Protein AF-A0A6A5F5V7-F1 (afdb_monomer)

InterPro domains:
  IPR050598 Cellular Amino Acid Transporter [PTHR11785] (1-107)

Solvent-accessible surface area (backbone atoms only — not comparable to full-atom values): 7330 Å² total; per-residue (Å²): 113,72,78,66,54,69,75,51,92,48,67,67,64,53,48,53,40,54,49,37,53,50,35,47,51,52,30,52,51,48,50,48,53,53,48,46,49,72,77,50,69,86,61,91,66,97,69,88,75,65,73,63,58,61,51,55,49,41,52,50,24,53,51,51,37,50,50,44,41,70,76,39,49,68,61,38,49,51,51,50,51,56,59,52,49,52,54,60,50,46,45,63,70,66,67,40,83,70,71,54,70,66,59,54,53,51,51,53,52,50,50,50,52,50,30,64,77,65,73,55,77,82,80,86,130

Structure (mmCIF, N/CA/C/O backbone):
data_AF-A0A6A5F5V7-F1
#
_entry.id   AF-A0A6A5F5V7-F1
#
loop_
_atom_site.group_PDB
_atom_site.id
_atom_site.type_symbol
_atom_site.label_atom_id
_atom_site.label_alt_id
_atom_site.label_comp_id
_atom_site.label_asym_id
_atom_site.label_entity_id
_atom_site.label_seq_id
_atom_site.pdbx_PDB_ins_code
_atom_site.Cartn_x
_atom_site.Cartn_y
_atom_site.Cartn_z
_atom_site.occupancy
_atom_site.B_iso_or_equiv
_atom_site.auth_seq_id
_atom_site.auth_comp_id
_atom_site.auth_asym_id
_atom_site.auth_atom_id
_atom_site.pdbx_PDB_model_num
ATOM 1 N N . MET A 1 1 ? 1.909 14.179 -6.022 1.00 57.62 1 MET A N 1
ATOM 2 C CA . MET A 1 1 ? 2.009 12.942 -6.830 1.00 57.62 1 MET A CA 1
ATOM 3 C C . MET A 1 1 ? 2.656 13.207 -8.184 1.00 57.62 1 MET A C 1
ATOM 5 O O . MET A 1 1 ? 3.644 12.554 -8.479 1.00 57.62 1 MET A O 1
ATOM 9 N N . THR A 1 2 ? 2.208 14.219 -8.933 1.00 62.31 2 THR A N 1
ATOM 10 C CA . THR A 1 2 ? 2.751 14.572 -10.262 1.00 62.31 2 THR A CA 1
ATOM 11 C C . THR A 1 2 ? 4.241 14.949 -10.269 1.00 62.31 2 THR A C 1
ATOM 13 O O . THR A 1 2 ? 4.966 14.513 -11.152 1.00 62.31 2 THR A O 1
ATOM 16 N N . MET A 1 3 ? 4.736 15.678 -9.261 1.00 68.00 3 MET A N 1
ATOM 17 C CA . MET A 1 3 ? 6.155 16.084 -9.191 1.00 68.00 3 MET A CA 1
ATOM 18 C C . MET A 1 3 ? 7.132 14.921 -8.946 1.00 68.00 3 MET A C 1
ATOM 20 O O . MET A 1 3 ? 8.247 14.943 -9.449 1.00 68.00 3 MET A O 1
ATOM 24 N N . LEU A 1 4 ? 6.716 13.887 -8.207 1.00 62.81 4 LEU A N 1
ATOM 25 C CA . LEU A 1 4 ? 7.551 12.706 -7.935 1.00 62.81 4 LEU A CA 1
ATOM 26 C C . LEU A 1 4 ? 7.601 11.750 -9.136 1.00 62.81 4 LEU A C 1
ATOM 28 O O . LEU A 1 4 ? 8.602 11.072 -9.338 1.00 62.81 4 LEU A O 1
ATOM 32 N N . GLN A 1 5 ? 6.541 11.720 -9.950 1.00 64.50 5 GLN A N 1
ATOM 33 C CA . GLN A 1 5 ? 6.462 10.884 -11.151 1.00 64.50 5 GLN A CA 1
ATOM 34 C C . GLN A 1 5 ? 7.401 11.357 -12.272 1.00 64.50 5 GLN A C 1
ATOM 36 O O . GLN A 1 5 ? 7.790 10.546 -13.098 1.00 64.50 5 GLN A O 1
ATOM 41 N N . LEU A 1 6 ? 7.806 12.633 -12.278 1.00 65.94 6 LEU A N 1
ATOM 42 C CA . LEU A 1 6 ? 8.722 13.193 -13.283 1.00 65.94 6 LEU A CA 1
ATOM 43 C C . LEU A 1 6 ? 10.173 12.704 -13.144 1.00 65.94 6 LEU A C 1
ATOM 45 O O . LEU A 1 6 ? 10.918 12.734 -14.116 1.00 65.94 6 LEU A O 1
ATOM 49 N N . PHE A 1 7 ? 10.582 12.258 -11.953 1.00 63.91 7 PHE A N 1
ATOM 50 C CA . PHE A 1 7 ? 11.953 11.796 -11.694 1.00 63.91 7 PHE A CA 1
ATOM 51 C C . PHE A 1 7 ? 12.187 10.326 -12.057 1.00 63.91 7 PHE A C 1
ATOM 53 O O . PHE A 1 7 ? 13.332 9.895 -12.183 1.00 63.91 7 PHE A O 1
ATOM 60 N N . VAL A 1 8 ? 11.121 9.545 -12.223 1.00 65.56 8 VAL A N 1
ATOM 61 C CA . VAL A 1 8 ? 11.196 8.135 -12.604 1.00 65.56 8 VAL A CA 1
ATOM 62 C C . VAL A 1 8 ? 11.042 8.101 -14.125 1.00 65.56 8 VAL A C 1
ATOM 64 O O . VAL A 1 8 ? 9.958 8.327 -14.642 1.00 65.56 8 VAL A O 1
ATOM 67 N N . GLY A 1 9 ? 12.150 7.937 -14.848 1.00 59.59 9 GLY A N 1
ATOM 68 C CA . GLY A 1 9 ? 12.306 8.242 -16.281 1.00 59.59 9 GLY A CA 1
ATOM 69 C C . GLY A 1 9 ? 11.443 7.488 -17.307 1.00 59.59 9 GLY A C 1
ATOM 70 O O . GLY A 1 9 ? 11.786 7.528 -18.483 1.00 59.59 9 GLY A O 1
ATOM 71 N N . ASP A 1 10 ? 10.345 6.831 -16.919 1.00 69.50 10 ASP A N 1
ATOM 72 C CA . ASP A 1 10 ? 9.394 6.218 -17.853 1.00 69.50 10 ASP A CA 1
ATOM 73 C C . ASP A 1 10 ? 7.940 6.268 -17.339 1.00 69.50 10 ASP A C 1
ATOM 75 O O . ASP A 1 10 ? 7.547 5.581 -16.389 1.00 69.50 10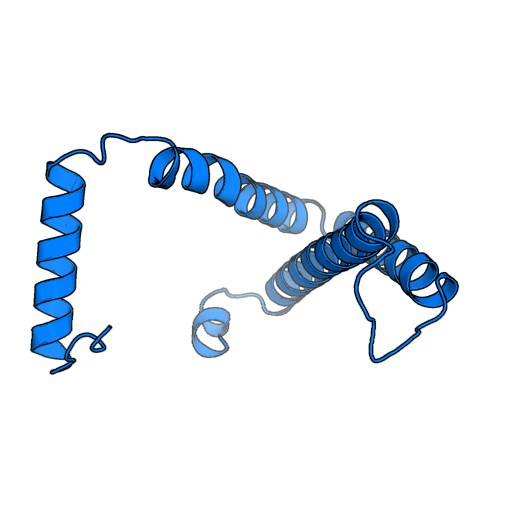 ASP A O 1
ATOM 79 N N . ILE A 1 11 ? 7.122 7.092 -18.001 1.00 73.38 11 ILE A N 1
ATOM 80 C CA . ILE A 1 11 ? 5.716 7.343 -17.655 1.00 73.38 11 ILE A CA 1
ATOM 81 C C . ILE A 1 11 ? 4.858 6.088 -17.865 1.00 73.38 11 ILE A C 1
ATOM 83 O O . ILE A 1 11 ? 3.921 5.864 -17.097 1.00 73.38 11 ILE A O 1
ATOM 87 N N . TYR A 1 12 ? 5.168 5.251 -18.860 1.00 72.31 12 TYR A N 1
ATOM 88 C CA . TYR A 1 12 ? 4.347 4.082 -19.189 1.00 72.31 12 TYR A CA 1
ATOM 89 C C . TYR A 1 12 ? 4.469 2.986 -18.129 1.00 72.31 12 TYR A C 1
ATOM 91 O O . TYR A 1 12 ? 3.456 2.488 -17.633 1.00 72.31 12 TYR A O 1
ATOM 99 N N . SER A 1 13 ? 5.695 2.687 -17.699 1.00 70.81 13 SER A N 1
ATOM 100 C CA . SER A 1 13 ? 5.956 1.735 -16.614 1.00 70.81 13 SER A CA 1
ATOM 101 C C . SER A 1 13 ? 5.322 2.183 -15.286 1.00 70.81 13 SER A C 1
ATOM 103 O O . SER A 1 13 ? 4.640 1.405 -14.610 1.00 70.81 13 SER A O 1
ATOM 105 N N . LEU A 1 14 ? 5.440 3.473 -14.948 1.00 74.69 14 LEU A N 1
ATOM 106 C CA . LEU A 1 14 ? 4.788 4.069 -13.773 1.00 74.69 14 LEU A CA 1
ATOM 107 C C . LEU A 1 14 ? 3.265 3.968 -13.822 1.00 74.69 14 LEU A C 1
ATOM 109 O O . LEU A 1 14 ? 2.622 3.732 -12.797 1.00 74.69 14 LEU A O 1
ATOM 113 N N . LEU A 1 15 ? 2.677 4.198 -14.994 1.00 77.12 15 LEU A N 1
ATOM 114 C CA . LEU A 1 15 ? 1.233 4.164 -15.170 1.00 77.12 15 LEU A CA 1
ATOM 115 C C . LEU A 1 15 ? 0.702 2.737 -15.022 1.00 77.12 15 LEU A C 1
ATOM 117 O O . LEU A 1 15 ? -0.305 2.546 -14.335 1.00 77.12 15 LEU A O 1
ATOM 121 N N . ASN A 1 16 ? 1.403 1.743 -15.571 1.00 76.25 16 ASN A N 1
ATOM 122 C CA . ASN A 1 16 ? 1.076 0.330 -15.375 1.00 76.25 16 ASN A CA 1
ATOM 123 C C . ASN A 1 16 ? 1.187 -0.067 -13.895 1.00 76.25 16 ASN A C 1
ATOM 125 O O . ASN A 1 16 ? 0.254 -0.655 -13.346 1.00 76.25 16 ASN A O 1
ATOM 129 N N . PHE A 1 17 ? 2.248 0.363 -13.207 1.00 76.69 17 PHE A N 1
ATOM 130 C CA . PHE A 1 17 ? 2.429 0.142 -11.770 1.00 76.69 17 PHE A CA 1
ATOM 131 C C . PHE A 1 17 ? 1.307 0.760 -10.916 1.00 76.69 17 PHE A C 1
ATOM 133 O O . PHE A 1 17 ? 0.710 0.097 -10.063 1.00 76.69 17 PHE A O 1
ATOM 140 N N . MET A 1 18 ? 0.984 2.035 -11.151 1.00 78.00 18 MET A N 1
ATOM 141 C CA . MET A 1 18 ? -0.067 2.753 -10.422 1.00 78.00 18 MET A CA 1
ATOM 142 C C . MET A 1 18 ? -1.452 2.160 -10.684 1.00 78.00 18 MET A C 1
ATOM 144 O O . MET A 1 18 ? -2.276 2.079 -9.770 1.00 78.00 18 MET A O 1
ATOM 148 N N . SER A 1 19 ? -1.716 1.754 -11.926 1.00 81.88 19 SER A N 1
ATOM 149 C CA . SER A 1 19 ? -2.979 1.130 -12.314 1.00 81.88 19 SER A CA 1
ATOM 150 C C . SER A 1 19 ? -3.136 -0.228 -11.640 1.00 81.88 19 SER A C 1
ATOM 152 O O . SER A 1 19 ? -4.179 -0.479 -11.040 1.00 81.88 19 SER A O 1
ATOM 154 N N . PHE A 1 20 ? -2.089 -1.056 -11.634 1.00 82.44 20 PHE A N 1
ATOM 155 C CA . PHE A 1 20 ? -2.084 -2.335 -10.929 1.00 82.44 20 PHE A CA 1
ATOM 156 C C . PHE A 1 20 ? -2.407 -2.175 -9.439 1.00 82.44 20 PHE A C 1
ATOM 158 O O . PHE A 1 20 ? -3.356 -2.790 -8.949 1.00 82.44 20 PHE A O 1
ATOM 165 N N . LEU A 1 21 ? -1.672 -1.310 -8.724 1.00 82.44 21 LEU A N 1
ATOM 166 C CA . LEU A 1 21 ? -1.916 -1.078 -7.297 1.00 82.44 21 LEU A CA 1
ATOM 167 C C . LEU A 1 21 ? -3.341 -0.580 -7.054 1.00 82.44 21 LEU A C 1
ATOM 169 O O . LEU A 1 21 ? -4.019 -1.059 -6.146 1.00 82.44 21 LEU A O 1
ATOM 173 N N . ARG A 1 22 ? -3.826 0.349 -7.885 1.00 85.00 22 ARG A N 1
ATOM 174 C CA . ARG A 1 22 ? -5.195 0.864 -7.800 1.00 85.00 22 ARG A CA 1
ATOM 175 C C . ARG A 1 22 ? -6.222 -0.260 -7.923 1.00 85.00 22 ARG A C 1
ATOM 177 O O . ARG A 1 22 ? -7.103 -0.349 -7.072 1.00 85.00 22 ARG A O 1
ATOM 184 N N . TRP A 1 23 ? -6.113 -1.110 -8.942 1.00 87.44 23 TRP A N 1
ATOM 185 C CA . TRP A 1 23 ? -7.037 -2.228 -9.152 1.00 87.44 23 TRP A CA 1
ATOM 186 C C . TRP A 1 23 ? -6.957 -3.270 -8.033 1.00 87.44 23 TRP A C 1
ATOM 188 O O . TRP A 1 23 ? -7.999 -3.747 -7.585 1.00 87.44 23 TRP A O 1
ATOM 198 N N . LEU A 1 24 ? -5.756 -3.559 -7.522 1.00 86.44 24 LEU A N 1
ATOM 199 C CA . LEU A 1 24 ? -5.549 -4.458 -6.387 1.00 86.44 24 LEU A CA 1
ATOM 200 C C . LEU A 1 24 ? -6.251 -3.929 -5.132 1.00 86.44 24 LEU A C 1
ATOM 202 O O . LEU A 1 24 ? -7.081 -4.630 -4.552 1.00 86.44 24 LEU A O 1
ATOM 206 N N . PHE A 1 25 ? -5.974 -2.686 -4.724 1.00 87.25 25 PHE A N 1
ATOM 207 C CA . PHE A 1 25 ? -6.574 -2.106 -3.519 1.00 87.25 25 PHE A CA 1
ATOM 208 C C . PHE A 1 25 ? -8.090 -1.967 -3.639 1.00 87.25 25 PHE A C 1
ATOM 210 O O . PHE A 1 25 ? -8.809 -2.276 -2.692 1.00 87.25 25 PHE A O 1
ATOM 217 N N . ILE A 1 26 ? -8.590 -1.556 -4.805 1.00 88.12 26 ILE A N 1
ATOM 218 C CA . ILE A 1 26 ? -10.029 -1.503 -5.075 1.00 88.12 26 ILE A CA 1
ATOM 219 C C . ILE A 1 26 ? -10.651 -2.904 -4.964 1.00 88.12 26 ILE A C 1
ATOM 221 O O . ILE A 1 26 ? -11.693 -3.054 -4.325 1.00 88.12 26 ILE A O 1
ATOM 225 N N . GLY A 1 27 ? -9.996 -3.934 -5.508 1.00 88.88 27 GLY A N 1
ATOM 226 C CA . GLY A 1 27 ? -10.424 -5.326 -5.375 1.00 88.88 27 GLY A CA 1
ATOM 227 C C . GLY A 1 27 ? -10.512 -5.771 -3.913 1.00 88.88 27 GLY A C 1
ATOM 228 O O . GLY A 1 27 ? -11.538 -6.310 -3.500 1.00 88.88 27 GLY A O 1
ATOM 229 N N . VAL A 1 28 ? -9.491 -5.469 -3.102 1.00 88.25 28 VAL A N 1
ATOM 230 C CA . VAL A 1 28 ? -9.474 -5.767 -1.657 1.00 88.25 28 VAL A CA 1
ATOM 231 C C . VAL A 1 28 ? -10.587 -5.025 -0.913 1.00 88.25 28 VAL A C 1
ATOM 233 O O . VAL A 1 28 ? -11.266 -5.623 -0.081 1.00 88.25 28 VAL A O 1
ATOM 236 N N . VAL A 1 29 ? -10.828 -3.748 -1.224 1.00 88.88 29 VAL A N 1
ATOM 237 C CA . VAL A 1 29 ? -11.912 -2.959 -0.613 1.00 88.88 29 VAL A CA 1
ATOM 238 C C . VAL A 1 29 ? -13.279 -3.552 -0.945 1.00 88.88 29 VAL A C 1
ATOM 240 O O . VAL A 1 29 ? -14.121 -3.684 -0.057 1.00 88.88 29 VAL A O 1
ATOM 243 N N . VAL A 1 30 ? -13.510 -3.950 -2.199 1.00 87.25 30 VAL A N 1
ATOM 244 C CA . VAL A 1 30 ? -14.788 -4.548 -2.606 1.00 87.25 30 VAL A CA 1
ATOM 245 C C . VAL A 1 30 ? -14.976 -5.938 -2.013 1.00 87.25 30 VAL A C 1
ATOM 247 O O . VAL A 1 30 ? -16.065 -6.235 -1.525 1.00 87.25 30 VAL A O 1
ATOM 250 N N . LEU A 1 31 ? -13.925 -6.757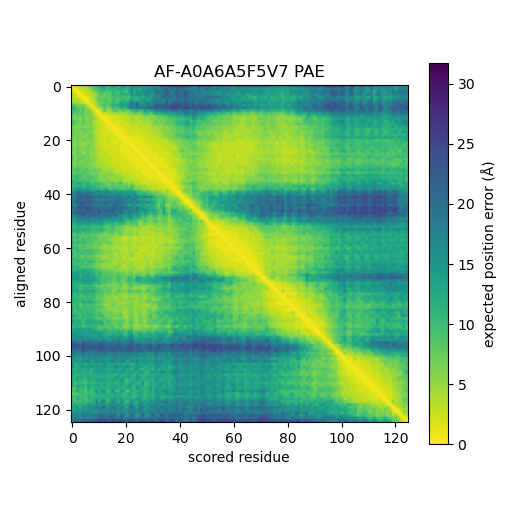 -1.955 1.00 87.12 31 LEU A N 1
ATOM 251 C CA . LEU A 1 31 ? -13.943 -8.021 -1.216 1.00 87.12 31 LEU A CA 1
ATOM 252 C C . LEU A 1 31 ? -14.269 -7.798 0.263 1.00 87.12 31 LEU A C 1
ATOM 254 O O . LEU A 1 31 ? -15.128 -8.485 0.809 1.00 87.12 31 LEU A O 1
ATOM 258 N N . GLY A 1 32 ? -13.657 -6.796 0.895 1.00 86.50 32 GLY A N 1
ATOM 259 C CA . GLY A 1 32 ? -13.957 -6.397 2.269 1.00 86.50 32 GLY A CA 1
ATOM 260 C C . GLY A 1 32 ? -15.407 -5.942 2.450 1.00 86.50 32 GLY A C 1
ATOM 261 O O . GLY A 1 32 ? -16.042 -6.279 3.447 1.00 86.50 32 GLY A O 1
ATOM 262 N N . LEU A 1 33 ? -15.975 -5.239 1.469 1.00 84.31 33 LEU A N 1
ATOM 263 C CA . LEU A 1 33 ? -17.372 -4.806 1.478 1.00 84.31 33 LEU A CA 1
ATOM 264 C C . LEU A 1 33 ? -18.346 -5.985 1.331 1.00 84.31 33 LEU A C 1
ATOM 266 O O . LEU A 1 33 ? -19.377 -6.015 2.009 1.00 84.31 33 LEU A O 1
ATOM 270 N N . ILE A 1 34 ? -18.012 -6.965 0.485 1.00 83.69 34 ILE A N 1
ATOM 271 C CA . ILE A 1 34 ? -18.745 -8.232 0.363 1.00 83.69 34 ILE A CA 1
ATOM 272 C C . ILE A 1 34 ? -18.651 -9.009 1.683 1.00 83.69 34 ILE A C 1
ATOM 274 O O . ILE A 1 34 ? -19.678 -9.413 2.224 1.00 83.69 34 ILE A O 1
ATOM 278 N N . TYR A 1 35 ? -17.451 -9.144 2.252 1.00 85.06 35 TYR A N 1
ATOM 279 C CA . TYR A 1 35 ? -17.217 -9.823 3.528 1.00 85.06 35 TYR A CA 1
ATOM 280 C C . TYR A 1 35 ? -17.999 -9.177 4.677 1.00 85.06 35 TYR A C 1
ATOM 282 O O . TYR A 1 35 ? -18.717 -9.856 5.407 1.00 85.06 35 TYR A O 1
ATOM 290 N N . LEU A 1 36 ? -17.957 -7.848 4.798 1.00 80.75 36 LEU A N 1
ATOM 291 C CA . LEU A 1 36 ? -18.717 -7.109 5.807 1.00 80.75 36 LEU A CA 1
ATOM 292 C C . LEU A 1 36 ? -20.229 -7.289 5.628 1.00 80.75 36 LEU A C 1
ATOM 294 O O . LEU A 1 36 ? -20.982 -7.234 6.600 1.00 80.75 36 LEU A O 1
ATOM 298 N N . ARG A 1 37 ? -20.691 -7.513 4.393 1.00 76.94 37 ARG A N 1
ATOM 299 C CA . ARG A 1 37 ? -22.094 -7.820 4.108 1.00 76.94 37 ARG A CA 1
ATOM 300 C C . ARG A 1 37 ? -22.509 -9.220 4.547 1.00 76.94 37 ARG A C 1
ATOM 302 O O . ARG A 1 37 ? -23.641 -9.346 4.998 1.00 76.94 37 ARG A O 1
ATOM 309 N N . TYR A 1 38 ? -21.616 -10.205 4.496 1.00 76.62 38 TYR A N 1
ATOM 310 C CA . TYR A 1 38 ? -21.872 -11.530 5.065 1.00 76.62 38 TYR A CA 1
ATOM 311 C C . TYR A 1 38 ? -21.788 -11.536 6.597 1.00 76.62 38 TYR A C 1
ATOM 313 O O . TYR A 1 38 ? -22.664 -12.089 7.250 1.00 76.62 38 TYR A O 1
ATOM 321 N N . THR A 1 39 ? -20.778 -10.886 7.182 1.00 80.12 39 THR A N 1
ATOM 322 C CA . THR A 1 39 ? -20.521 -10.957 8.632 1.00 80.12 39 THR A CA 1
ATOM 323 C C . THR A 1 39 ? -21.434 -10.053 9.467 1.00 80.12 39 THR A C 1
ATOM 325 O O . THR A 1 39 ? -21.713 -10.371 10.619 1.00 80.12 39 THR A O 1
ATOM 328 N N . LYS A 1 40 ? -21.894 -8.911 8.933 1.00 76.50 40 LYS A N 1
ATOM 329 C CA . LYS A 1 40 ? -22.767 -7.960 9.653 1.00 76.50 40 LYS A CA 1
ATOM 330 C C . LYS A 1 40 ? -23.981 -7.554 8.801 1.00 76.50 40 LYS A C 1
ATOM 332 O O . LYS A 1 40 ? -23.992 -6.462 8.210 1.00 76.50 40 LYS A O 1
ATOM 337 N N . PRO A 1 41 ? -24.999 -8.427 8.703 1.00 68.19 41 PRO A N 1
ATOM 338 C CA . PRO A 1 41 ? -26.200 -8.159 7.915 1.00 68.19 41 PRO A CA 1
ATOM 339 C C . PRO A 1 41 ? -27.130 -7.113 8.560 1.00 68.19 41 PRO A C 1
ATOM 341 O O . PRO A 1 41 ? -27.742 -6.343 7.824 1.00 68.19 41 PRO A O 1
ATOM 344 N N . ASP A 1 42 ? -27.159 -7.006 9.895 1.00 64.00 42 ASP A N 1
ATOM 345 C CA . ASP A 1 42 ? -28.146 -6.213 10.660 1.00 64.00 42 ASP A CA 1
ATOM 346 C C . ASP A 1 42 ? -27.858 -4.706 10.785 1.00 64.00 42 ASP A C 1
ATOM 348 O O . ASP A 1 42 ? -28.557 -3.978 11.490 1.00 64.00 42 ASP A O 1
ATOM 352 N N . LEU A 1 43 ? -26.828 -4.192 10.111 1.00 71.69 43 LEU A N 1
ATOM 353 C CA . LEU A 1 43 ? -26.562 -2.752 10.099 1.00 71.69 43 LEU A CA 1
ATOM 354 C C . LEU A 1 43 ? -27.619 -2.030 9.238 1.00 7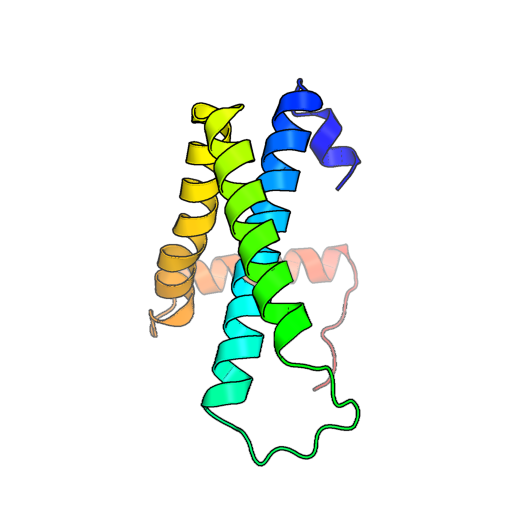1.69 43 LEU A C 1
ATOM 356 O O . LEU A 1 43 ? -27.825 -2.436 8.090 1.00 71.69 43 LEU A O 1
ATOM 360 N N . PRO A 1 44 ? -28.251 -0.940 9.719 1.00 63.53 44 PRO A N 1
ATOM 361 C CA . PRO A 1 44 ? -29.195 -0.165 8.921 1.00 63.53 44 PRO A CA 1
ATOM 362 C C . PRO A 1 44 ? -28.456 0.471 7.738 1.00 63.53 44 PRO A C 1
ATOM 364 O O . PRO A 1 44 ? -27.640 1.376 7.898 1.00 63.53 44 PRO A O 1
ATOM 367 N N . ARG A 1 45 ? -28.700 -0.044 6.527 1.00 67.56 45 ARG A N 1
ATOM 368 C CA . ARG A 1 45 ? -28.064 0.449 5.296 1.00 67.56 45 ARG A CA 1
ATOM 369 C C . ARG A 1 45 ? -28.969 1.498 4.636 1.00 67.56 45 ARG A C 1
ATOM 371 O O . ARG A 1 45 ? -30.030 1.111 4.148 1.00 67.56 45 ARG A O 1
ATOM 378 N N . PRO A 1 46 ? -28.554 2.778 4.544 1.00 62.12 46 PRO A N 1
ATOM 379 C CA . PRO A 1 46 ? -29.334 3.826 3.875 1.00 62.12 46 PRO A CA 1
ATOM 380 C C . PRO A 1 46 ? -29.447 3.621 2.352 1.00 62.12 46 PRO A C 1
ATOM 382 O O . PRO A 1 46 ? -30.377 4.128 1.739 1.00 62.12 46 PRO A O 1
ATOM 385 N N . PHE A 1 47 ? -28.553 2.828 1.742 1.00 58.97 47 PHE A N 1
ATOM 386 C CA . PHE A 1 47 ? -28.589 2.484 0.317 1.00 58.97 47 PHE A CA 1
ATOM 387 C C . PHE A 1 47 ? -28.482 0.964 0.102 1.00 58.97 47 PHE A C 1
ATOM 389 O O . PHE A 1 47 ? -27.478 0.329 0.441 1.00 58.97 47 PHE A O 1
ATOM 396 N N . LYS A 1 48 ? -29.525 0.364 -0.485 1.00 58.91 48 LYS A N 1
ATOM 397 C CA . LYS A 1 48 ? -29.576 -1.059 -0.862 1.00 58.91 48 LYS A CA 1
ATOM 398 C C . LYS A 1 48 ? -29.090 -1.239 -2.301 1.00 58.91 48 LYS A C 1
ATOM 400 O O . LYS A 1 48 ? -29.877 -1.181 -3.236 1.00 58.91 48 LYS A O 1
ATOM 405 N N . VAL A 1 49 ? -27.792 -1.479 -2.482 1.00 66.94 49 VAL A N 1
ATOM 406 C CA . VAL A 1 49 ? -27.247 -1.899 -3.787 1.00 66.94 49 VAL A CA 1
ATOM 407 C C . VAL A 1 49 ? -27.344 -3.422 -3.965 1.00 66.94 49 VAL A C 1
ATOM 409 O O . VAL A 1 49 ? -26.941 -4.154 -3.043 1.00 66.94 49 VAL A O 1
ATOM 412 N N . PRO A 1 50 ? -27.842 -3.917 -5.117 1.00 74.75 50 PRO A N 1
ATOM 413 C CA . PRO A 1 50 ? -27.970 -5.346 -5.383 1.00 74.75 50 PRO A CA 1
ATOM 414 C C . PRO A 1 50 ? -26.599 -6.030 -5.365 1.00 74.75 50 PRO A C 1
ATOM 416 O O . PRO A 1 50 ? -25.610 -5.484 -5.847 1.00 74.75 50 PRO A O 1
ATOM 419 N N . LEU A 1 51 ? -26.546 -7.239 -4.796 1.00 71.62 51 LEU A N 1
ATOM 420 C CA . LEU A 1 51 ? -25.327 -8.048 -4.624 1.00 71.62 51 LEU A CA 1
ATOM 421 C C . LEU A 1 51 ? -24.618 -8.400 -5.940 1.00 71.62 51 LEU A C 1
ATOM 423 O O . LEU A 1 51 ? -23.427 -8.683 -5.927 1.00 71.62 51 LEU A O 1
ATOM 427 N N . PHE A 1 52 ? -25.321 -8.335 -7.067 1.00 77.75 52 PHE A N 1
ATOM 428 C CA . PHE A 1 52 ? -24.749 -8.597 -8.384 1.00 77.75 52 PHE A CA 1
ATOM 429 C C . PHE A 1 52 ? -23.652 -7.590 -8.770 1.00 77.75 52 PHE A C 1
ATOM 431 O O . PHE A 1 52 ? -22.606 -7.982 -9.280 1.00 77.75 52 PHE A O 1
ATOM 438 N N . ILE A 1 53 ? -23.847 -6.304 -8.455 1.00 80.94 53 ILE A N 1
ATOM 439 C CA . ILE A 1 53 ? -22.905 -5.229 -8.803 1.00 80.94 53 ILE A CA 1
ATOM 440 C C . ILE A 1 53 ? -21.511 -5.459 -8.188 1.00 80.94 53 ILE A C 1
ATOM 442 O O . ILE A 1 53 ? -20.539 -5.468 -8.943 1.00 80.94 53 ILE A O 1
ATOM 446 N N . PRO A 1 54 ? -21.359 -5.680 -6.863 1.00 81.69 54 PRO A N 1
ATOM 447 C CA . PRO A 1 54 ? -20.040 -5.903 -6.276 1.00 81.69 54 PRO A CA 1
ATOM 448 C C . PRO A 1 54 ? -19.391 -7.216 -6.733 1.00 81.69 54 PRO A C 1
ATOM 450 O O . PRO A 1 54 ? -18.169 -7.267 -6.810 1.00 81.69 54 PRO A O 1
ATOM 453 N N . VAL A 1 55 ? -20.167 -8.253 -7.076 1.00 83.06 55 VAL A N 1
ATOM 454 C CA . VAL A 1 55 ? -19.617 -9.523 -7.586 1.00 83.06 55 VAL A CA 1
ATOM 455 C C . VAL A 1 55 ? -19.020 -9.343 -8.980 1.00 83.06 55 VAL A C 1
ATOM 457 O O . VAL A 1 55 ? -17.865 -9.705 -9.195 1.00 83.06 55 VAL A O 1
ATOM 460 N N . VAL A 1 56 ? -19.762 -8.731 -9.907 1.00 87.44 56 VAL A N 1
ATOM 461 C CA . VAL A 1 56 ? -19.253 -8.436 -11.258 1.00 87.44 56 VAL A CA 1
ATOM 462 C C . VAL A 1 56 ? -18.052 -7.501 -11.184 1.00 87.44 56 VAL A C 1
ATOM 464 O O . VAL A 1 56 ? -17.048 -7.729 -11.849 1.00 87.44 56 VAL A O 1
ATOM 467 N N . PHE A 1 57 ? -18.111 -6.485 -10.326 1.00 86.06 57 PHE A N 1
ATOM 468 C CA . PHE A 1 57 ? -16.996 -5.568 -10.142 1.00 86.06 57 PHE A CA 1
ATOM 469 C C . PHE A 1 57 ? -15.753 -6.271 -9.581 1.00 86.06 57 PHE A C 1
ATOM 471 O O . PHE A 1 57 ? -14.651 -6.037 -10.065 1.00 86.06 57 PHE A O 1
ATOM 478 N N . CYS A 1 58 ? -15.923 -7.180 -8.618 1.00 87.75 58 CYS A N 1
ATOM 479 C CA . CYS A 1 58 ? -14.831 -7.994 -8.093 1.00 87.75 58 CYS A CA 1
ATOM 480 C C . CYS A 1 58 ? -14.185 -8.853 -9.194 1.00 87.75 58 CYS A C 1
ATOM 482 O O . CYS A 1 58 ? -12.961 -8.861 -9.308 1.00 87.75 58 CYS A O 1
ATOM 484 N N . LEU A 1 59 ? -14.987 -9.494 -10.056 1.00 88.62 59 LEU A N 1
ATOM 485 C CA . LEU A 1 59 ? -14.487 -10.240 -11.219 1.00 88.62 59 LEU A CA 1
ATOM 486 C C . LEU A 1 59 ? -13.696 -9.344 -12.180 1.00 88.62 59 LEU A C 1
ATOM 488 O O . LEU A 1 59 ? -12.593 -9.709 -12.583 1.00 88.62 59 LEU A O 1
ATOM 492 N N . THR A 1 60 ? -14.208 -8.153 -12.497 1.00 88.12 60 THR A N 1
ATOM 493 C CA . THR A 1 60 ? -13.500 -7.178 -13.339 1.00 88.12 60 THR A CA 1
ATOM 494 C C . THR A 1 60 ? -12.183 -6.738 -12.705 1.00 88.12 60 THR A C 1
ATOM 496 O O . THR A 1 60 ? -11.176 -6.645 -13.402 1.00 88.12 60 THR A O 1
ATOM 499 N N . CYS A 1 61 ? -12.149 -6.511 -11.387 1.00 86.50 61 CYS A N 1
ATOM 500 C CA . CYS A 1 61 ? -10.912 -6.184 -10.680 1.00 86.50 61 CYS A CA 1
ATOM 501 C C . CYS A 1 61 ? -9.892 -7.324 -10.766 1.00 86.50 61 CYS A C 1
ATOM 503 O O . CYS A 1 61 ? -8.737 -7.063 -11.088 1.00 86.50 61 CYS A O 1
ATOM 505 N N . PHE A 1 62 ? -10.302 -8.575 -10.534 1.00 86.00 62 PHE A N 1
ATOM 506 C CA . PHE A 1 62 ? -9.413 -9.733 -10.676 1.00 86.00 62 PHE A CA 1
ATOM 507 C C . PHE A 1 62 ? -8.877 -9.873 -12.101 1.00 86.00 62 PHE A C 1
ATOM 509 O O . PHE A 1 62 ? -7.683 -10.102 -12.286 1.00 86.00 62 PHE A O 1
ATOM 516 N N . PHE A 1 63 ? -9.736 -9.680 -13.103 1.00 87.38 63 PHE A N 1
ATOM 517 C CA . PHE A 1 63 ? -9.333 -9.726 -14.503 1.00 87.38 63 PHE A CA 1
ATOM 518 C C . PHE A 1 63 ? -8.331 -8.617 -14.848 1.00 87.38 63 PHE A C 1
ATOM 520 O O . PHE A 1 63 ? -7.310 -8.892 -15.468 1.00 87.38 63 PHE A O 1
ATOM 527 N N . MET A 1 64 ? -8.569 -7.383 -14.394 1.00 85.75 64 MET A N 1
ATOM 528 C CA . MET A 1 64 ? -7.650 -6.257 -14.602 1.00 85.75 64 MET A CA 1
ATOM 529 C C . MET A 1 64 ? -6.298 -6.484 -13.923 1.00 85.75 64 MET A C 1
ATOM 531 O O . MET A 1 64 ? -5.262 -6.237 -14.531 1.00 85.75 64 MET A O 1
ATOM 535 N N . VAL A 1 65 ? -6.296 -7.004 -12.692 1.00 84.06 65 VAL A N 1
ATOM 536 C CA . VAL A 1 65 ? -5.070 -7.373 -11.969 1.00 84.06 65 VAL A CA 1
ATOM 537 C C . VAL A 1 65 ? -4.291 -8.444 -12.739 1.00 84.06 65 VAL A C 1
ATOM 539 O O . VAL A 1 65 ? -3.084 -8.302 -12.921 1.00 84.06 65 VAL A O 1
ATOM 542 N N . PHE A 1 66 ? -4.971 -9.479 -13.239 1.00 82.94 66 PHE A N 1
ATOM 543 C CA . PHE A 1 66 ? -4.345 -10.540 -14.030 1.00 82.94 66 PHE A CA 1
ATOM 544 C C . PHE A 1 66 ? -3.780 -10.017 -15.356 1.00 82.94 66 PHE A C 1
ATOM 546 O O . PHE A 1 66 ? -2.650 -10.336 -15.720 1.00 82.94 66 PHE A O 1
ATOM 553 N N . LEU A 1 67 ? -4.534 -9.159 -16.045 1.00 82.94 67 LEU A N 1
ATOM 554 C CA . LEU A 1 67 ? -4.099 -8.514 -17.278 1.00 82.94 67 LEU A CA 1
ATOM 555 C C . LEU A 1 67 ? -2.859 -7.639 -17.045 1.00 82.94 67 LEU A C 1
ATOM 557 O O . LEU A 1 67 ? -1.913 -7.705 -17.821 1.00 82.94 67 LEU A O 1
ATOM 561 N N . SER A 1 68 ? -2.822 -6.867 -15.954 1.00 77.94 68 SER A N 1
ATOM 562 C CA . SER A 1 68 ? -1.646 -6.069 -15.584 1.00 77.94 68 SER A CA 1
ATOM 563 C C . SER A 1 68 ? -0.418 -6.933 -15.264 1.00 77.94 68 SER A C 1
ATOM 565 O O . SER A 1 68 ? 0.687 -6.562 -15.653 1.00 77.94 68 SER A O 1
ATOM 567 N N . LEU A 1 69 ? -0.596 -8.098 -14.622 1.00 76.94 69 LEU A N 1
ATOM 568 C CA . LEU A 1 69 ? 0.495 -9.065 -14.423 1.00 76.94 69 LEU A CA 1
ATOM 569 C C . LEU A 1 69 ? 1.028 -9.625 -15.744 1.00 76.94 69 LEU A C 1
ATOM 571 O O . LEU A 1 69 ? 2.230 -9.853 -15.858 1.00 76.94 69 LEU A O 1
ATOM 575 N N . TYR A 1 70 ? 0.145 -9.868 -16.714 1.00 77.06 70 TYR A N 1
ATOM 576 C CA . TYR A 1 70 ? 0.533 -10.403 -18.016 1.00 77.06 70 TYR A CA 1
ATOM 577 C C . TYR A 1 70 ? 1.292 -9.373 -18.862 1.00 77.06 70 TYR A C 1
ATOM 579 O O . TYR A 1 70 ? 2.271 -9.729 -19.511 1.00 77.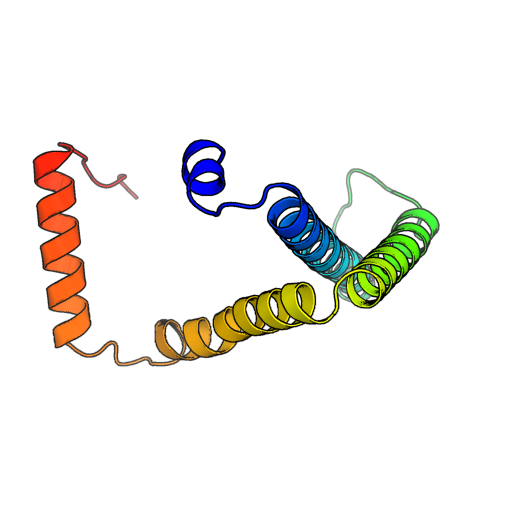06 70 TYR A O 1
ATOM 587 N N . SER A 1 71 ? 0.872 -8.105 -18.835 1.00 74.75 71 SER A N 1
ATOM 588 C CA . SER A 1 71 ? 1.507 -7.043 -19.624 1.00 74.75 71 SER A CA 1
ATOM 589 C C . SER A 1 71 ? 2.932 -6.720 -19.169 1.00 74.75 71 SER A C 1
ATOM 591 O O . SER A 1 71 ? 3.808 -6.570 -20.011 1.00 74.75 71 SER A O 1
ATOM 593 N N . ASP A 1 72 ? 3.178 -6.629 -17.857 1.00 73.00 72 ASP A N 1
ATOM 594 C CA . ASP A 1 72 ? 4.495 -6.284 -17.302 1.00 73.00 72 ASP A CA 1
ATOM 595 C C . ASP A 1 72 ? 4.754 -7.043 -15.987 1.00 73.00 72 ASP A C 1
ATOM 597 O O . ASP A 1 72 ? 4.569 -6.489 -14.891 1.00 73.00 72 ASP A O 1
ATOM 601 N N . PRO A 1 73 ? 5.202 -8.312 -16.048 1.00 72.94 73 PRO A N 1
ATOM 602 C CA . PRO A 1 73 ? 5.334 -9.156 -14.860 1.00 72.94 73 PRO A CA 1
ATOM 603 C C . PRO A 1 73 ? 6.418 -8.662 -13.892 1.00 72.94 73 PRO A C 1
ATOM 605 O O . PRO A 1 73 ? 6.269 -8.800 -12.678 1.00 72.94 73 PRO A O 1
ATOM 608 N N . VAL A 1 74 ? 7.489 -8.041 -14.401 1.00 74.00 74 VAL A N 1
ATOM 609 C CA . VAL A 1 74 ? 8.619 -7.564 -13.582 1.00 74.00 74 VAL A CA 1
ATOM 610 C C . VAL A 1 74 ? 8.214 -6.358 -12.731 1.00 74.00 74 VAL A C 1
ATOM 612 O O . VAL A 1 74 ? 8.350 -6.385 -11.508 1.00 74.00 74 VAL A O 1
ATOM 615 N N . ASN A 1 75 ? 7.652 -5.319 -13.354 1.00 70.88 75 ASN A N 1
ATOM 616 C CA . ASN A 1 75 ? 7.267 -4.087 -12.655 1.00 70.88 75 ASN A CA 1
ATOM 617 C C . ASN A 1 75 ? 6.089 -4.327 -11.701 1.00 70.88 75 ASN A C 1
ATOM 619 O O . ASN A 1 75 ? 6.069 -3.822 -10.575 1.00 70.88 75 ASN A O 1
ATOM 623 N N . THR A 1 76 ? 5.140 -5.164 -12.121 1.00 72.56 76 THR A N 1
ATOM 624 C CA . THR A 1 76 ? 3.990 -5.559 -11.305 1.00 72.56 76 THR A CA 1
ATOM 625 C C . THR A 1 76 ? 4.407 -6.407 -10.102 1.00 72.56 76 THR A C 1
ATOM 627 O O . THR A 1 76 ? 3.939 -6.167 -8.987 1.00 72.56 76 THR A O 1
ATOM 630 N N . GLY A 1 77 ? 5.336 -7.351 -10.289 1.00 77.19 77 GLY A N 1
ATOM 631 C CA . GLY A 1 77 ? 5.886 -8.169 -9.208 1.00 77.19 77 GLY A CA 1
ATOM 632 C C . GLY A 1 77 ? 6.594 -7.334 -8.140 1.00 77.19 77 GLY A C 1
ATOM 633 O O . GLY A 1 77 ? 6.376 -7.548 -6.947 1.00 77.19 77 GLY A O 1
ATOM 634 N N . ILE A 1 78 ? 7.363 -6.319 -8.549 1.00 78.12 78 ILE A N 1
ATOM 635 C CA . ILE A 1 78 ? 7.994 -5.368 -7.622 1.00 78.12 78 ILE A CA 1
ATOM 636 C C . ILE A 1 78 ? 6.926 -4.568 -6.859 1.00 78.12 78 ILE A C 1
ATOM 638 O O . ILE A 1 78 ? 7.029 -4.419 -5.644 1.00 78.12 78 ILE A O 1
ATOM 642 N N . GLY A 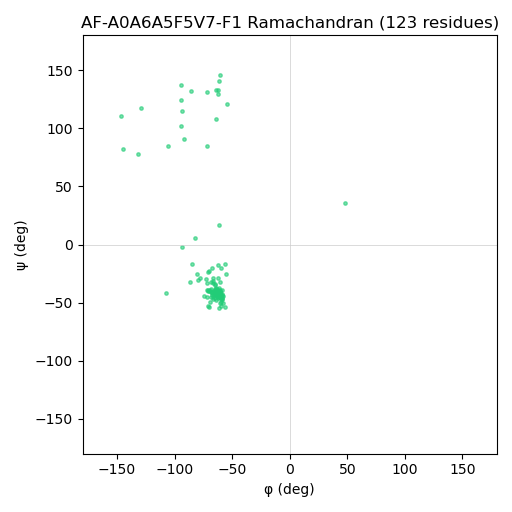1 79 ? 5.863 -4.108 -7.526 1.00 74.81 79 GLY A N 1
ATOM 643 C CA . GLY A 1 79 ? 4.753 -3.413 -6.860 1.00 74.81 79 GLY A CA 1
ATOM 644 C C . GLY A 1 79 ? 4.008 -4.268 -5.850 1.00 74.81 79 GLY A C 1
ATOM 645 O O . GLY A 1 79 ? 3.690 -3.797 -4.756 1.00 74.81 79 GLY A O 1
ATOM 646 N N . PHE A 1 80 ? 3.799 -5.542 -6.166 1.00 80.25 80 PHE A N 1
ATOM 647 C CA . PHE A 1 80 ? 3.222 -6.495 -5.229 1.00 80.25 80 PHE A CA 1
ATOM 648 C C . PHE A 1 80 ? 4.145 -6.744 -4.030 1.00 80.25 80 PHE A C 1
ATOM 650 O O . PHE A 1 80 ? 3.684 -6.710 -2.890 1.00 80.25 80 PHE A O 1
ATOM 657 N N . ALA A 1 81 ? 5.451 -6.907 -4.266 1.00 83.62 81 ALA A N 1
ATOM 658 C CA . ALA A 1 81 ? 6.442 -7.055 -3.206 1.00 83.62 81 ALA A CA 1
ATOM 659 C C . ALA A 1 81 ? 6.466 -5.828 -2.281 1.00 83.62 81 ALA A C 1
ATOM 661 O O . ALA A 1 81 ? 6.379 -5.983 -1.066 1.00 83.62 81 ALA A O 1
ATOM 662 N N . ILE A 1 82 ? 6.483 -4.610 -2.834 1.00 83.44 82 ILE A N 1
ATOM 663 C CA . ILE A 1 82 ? 6.414 -3.361 -2.057 1.00 83.44 82 ILE A CA 1
ATOM 664 C C . ILE A 1 82 ? 5.105 -3.295 -1.263 1.00 83.44 82 ILE A C 1
ATOM 666 O O . ILE A 1 82 ? 5.128 -2.998 -0.069 1.00 83.44 82 I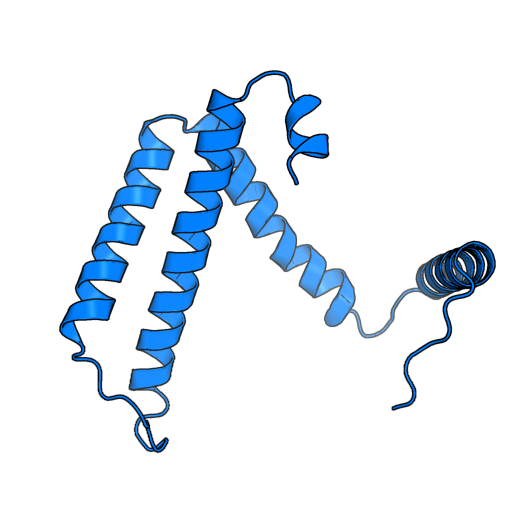LE A O 1
ATOM 670 N N . SER A 1 83 ? 3.964 -3.629 -1.869 1.00 83.25 83 SER A N 1
ATOM 671 C CA . SER A 1 83 ? 2.687 -3.663 -1.149 1.00 83.25 83 SER A CA 1
ATOM 672 C C . SER A 1 83 ? 2.716 -4.664 0.013 1.00 83.25 83 SER A C 1
ATOM 674 O O . SER A 1 83 ? 2.218 -4.364 1.098 1.00 83.25 83 SER A O 1
ATOM 676 N N . LEU A 1 84 ? 3.341 -5.830 -0.182 1.00 84.81 84 LEU A N 1
ATOM 677 C CA . LEU A 1 84 ? 3.542 -6.828 0.865 1.00 84.81 84 LEU A CA 1
ATOM 678 C C . LEU A 1 84 ? 4.462 -6.328 1.976 1.00 84.81 84 LEU A C 1
ATOM 680 O O . LEU A 1 84 ? 4.192 -6.666 3.122 1.00 84.81 84 LEU A O 1
ATOM 684 N N . THR A 1 85 ? 5.478 -5.498 1.693 1.00 87.25 85 THR A N 1
ATOM 685 C CA . THR A 1 85 ? 6.343 -4.906 2.740 1.00 87.25 85 THR A CA 1
ATOM 686 C C . THR A 1 85 ? 5.589 -4.003 3.721 1.00 87.25 85 THR A C 1
ATOM 688 O O . THR A 1 85 ? 6.051 -3.801 4.846 1.00 87.25 85 THR A O 1
ATOM 691 N N . GLY A 1 86 ? 4.386 -3.542 3.363 1.00 82.00 86 GLY A N 1
ATOM 692 C CA . GLY A 1 86 ? 3.491 -2.852 4.290 1.00 82.00 86 GLY A CA 1
ATOM 693 C C . GLY A 1 86 ? 3.074 -3.717 5.489 1.00 82.00 86 GLY A C 1
ATOM 694 O O . GLY A 1 86 ? 2.921 -3.197 6.591 1.00 82.00 86 GLY A O 1
ATOM 695 N N . ILE A 1 87 ? 2.959 -5.039 5.311 1.00 84.00 87 ILE A N 1
ATOM 696 C CA . ILE A 1 87 ? 2.578 -5.992 6.367 1.00 84.00 87 ILE A CA 1
ATOM 697 C C . ILE A 1 87 ? 3.684 -6.168 7.429 1.00 84.00 87 ILE A C 1
ATOM 699 O O . ILE A 1 87 ? 3.395 -5.961 8.611 1.00 84.00 87 ILE A O 1
ATOM 703 N N . PRO A 1 88 ? 4.948 -6.504 7.085 1.00 82.62 88 PRO A N 1
ATOM 704 C CA . PRO A 1 88 ? 6.020 -6.572 8.066 1.00 82.62 88 PRO A CA 1
ATOM 705 C C . PRO A 1 88 ? 6.311 -5.197 8.670 1.00 82.62 88 PRO A C 1
ATOM 707 O O . PRO A 1 88 ? 6.562 -5.125 9.869 1.00 82.62 88 PRO A O 1
ATOM 710 N N . ALA A 1 89 ? 6.200 -4.101 7.907 1.00 82.50 89 ALA A N 1
ATOM 711 C CA . ALA A 1 89 ? 6.316 -2.756 8.470 1.00 82.50 89 ALA A CA 1
ATOM 712 C C . ALA A 1 89 ? 5.244 -2.499 9.544 1.00 82.50 89 ALA A C 1
ATOM 714 O O . ALA A 1 89 ? 5.569 -2.042 10.638 1.00 82.50 89 ALA A O 1
ATOM 715 N N . TYR A 1 90 ? 3.983 -2.861 9.288 1.00 78.69 90 TYR A N 1
ATOM 716 C CA . TYR A 1 90 ? 2.918 -2.776 10.288 1.00 78.69 90 TYR A CA 1
ATOM 717 C C . TYR A 1 90 ? 3.244 -3.607 11.536 1.00 78.69 90 TYR A C 1
ATOM 719 O O . TYR A 1 90 ? 3.131 -3.112 12.656 1.00 78.69 90 TYR A O 1
ATOM 727 N N . TYR A 1 91 ? 3.722 -4.840 11.367 1.00 77.69 91 TYR A N 1
ATOM 728 C CA . TYR A 1 91 ? 4.072 -5.704 12.495 1.00 77.69 91 TYR A CA 1
ATOM 729 C C . TYR A 1 91 ? 5.223 -5.127 13.339 1.00 77.69 91 TYR A C 1
ATOM 731 O O . TYR A 1 91 ? 5.138 -5.084 14.566 1.00 77.69 91 TYR A O 1
ATOM 739 N N . ILE A 1 92 ? 6.263 -4.594 12.691 1.00 75.50 92 ILE A N 1
ATOM 740 C CA . ILE A 1 92 ? 7.413 -3.964 13.357 1.00 75.50 92 ILE A CA 1
ATOM 741 C C . ILE A 1 92 ? 7.005 -2.686 14.102 1.00 75.50 92 ILE A C 1
ATOM 743 O O . ILE A 1 92 ? 7.495 -2.429 15.198 1.00 75.50 92 ILE A O 1
ATOM 747 N N . PHE A 1 93 ? 6.121 -1.863 13.534 1.00 69.62 93 PHE A N 1
ATOM 748 C CA . PHE A 1 93 ? 5.772 -0.575 14.139 1.00 69.62 93 PHE A CA 1
ATOM 749 C C . PHE A 1 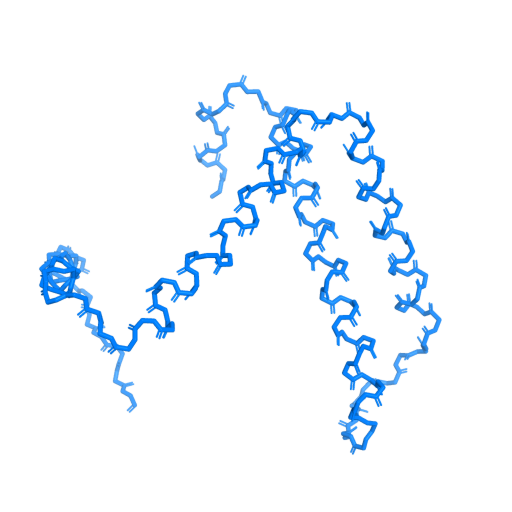93 ? 4.636 -0.649 15.167 1.00 69.62 93 PHE A C 1
ATOM 751 O O . PHE A 1 93 ? 4.633 0.158 16.102 1.00 69.62 93 PHE A O 1
ATOM 758 N N . ILE A 1 94 ? 3.672 -1.558 14.995 1.00 68.38 94 ILE A N 1
ATOM 759 C CA . ILE A 1 94 ? 2.459 -1.645 15.825 1.00 68.38 94 ILE A CA 1
ATOM 760 C C . ILE A 1 94 ? 2.465 -2.838 16.780 1.00 68.38 94 ILE A C 1
ATOM 762 O O . ILE A 1 94 ? 2.071 -2.670 17.930 1.00 68.38 94 ILE A O 1
ATOM 766 N N . HIS A 1 95 ? 2.911 -4.024 16.354 1.00 64.50 95 HIS A N 1
ATOM 767 C CA . HIS A 1 95 ? 2.894 -5.203 17.229 1.00 64.50 95 HIS A CA 1
ATOM 768 C C . HIS A 1 95 ? 4.079 -5.221 18.208 1.00 64.50 95 HIS A C 1
ATOM 770 O O . HIS A 1 95 ? 3.987 -5.779 19.301 1.00 64.50 95 HIS A O 1
ATOM 776 N N . PHE A 1 96 ? 5.188 -4.562 17.860 1.00 62.97 96 PHE A N 1
ATOM 777 C CA . PHE A 1 96 ? 6.326 -4.379 18.758 1.00 62.97 96 PHE A CA 1
ATOM 778 C C . PHE A 1 96 ? 5.972 -3.366 19.865 1.00 62.97 96 PHE A C 1
ATOM 780 O O . PHE A 1 96 ? 6.256 -2.172 19.781 1.00 62.97 96 PHE A O 1
ATOM 787 N N . ASN A 1 97 ? 5.342 -3.872 20.930 1.00 56.06 97 ASN A N 1
ATOM 788 C CA . ASN A 1 97 ? 4.896 -3.124 22.114 1.00 56.06 97 ASN A CA 1
ATOM 789 C C . ASN A 1 97 ? 6.037 -2.342 22.813 1.00 56.06 97 ASN A C 1
ATOM 791 O O . ASN A 1 97 ? 5.796 -1.403 23.565 1.00 56.06 97 ASN A O 1
ATOM 795 N N . HIS A 1 98 ? 7.298 -2.680 22.518 1.00 57.12 98 HIS A N 1
ATOM 796 C CA . HIS A 1 98 ? 8.478 -1.892 22.866 1.00 57.12 98 HIS A CA 1
ATOM 797 C C . HIS A 1 98 ? 9.045 -1.179 21.638 1.00 57.12 98 HIS A C 1
ATOM 799 O O . HIS A 1 98 ? 10.007 -1.635 21.019 1.00 57.12 98 HIS A O 1
ATOM 805 N N . ARG A 1 99 ? 8.494 -0.006 21.313 1.00 63.69 99 ARG A N 1
ATOM 806 C CA . ARG A 1 99 ? 9.168 0.942 20.415 1.00 63.69 99 ARG A CA 1
ATOM 807 C C . ARG A 1 99 ? 10.564 1.210 21.002 1.00 63.69 99 ARG A C 1
ATOM 809 O O . ARG A 1 99 ? 10.655 1.647 22.152 1.00 63.69 99 ARG A O 1
ATOM 816 N N . PRO A 1 100 ? 11.661 0.929 20.282 1.00 69.12 100 PRO A N 1
ATOM 817 C CA . PRO A 1 100 ? 12.984 1.078 20.861 1.00 69.12 100 PRO A CA 1
ATOM 818 C C . PRO A 1 100 ? 13.228 2.555 21.195 1.00 69.12 100 PRO A C 1
ATOM 820 O O . PRO A 1 100 ? 12.960 3.441 20.382 1.00 69.12 100 PRO A O 1
ATOM 823 N N . LYS A 1 101 ? 13.734 2.830 22.407 1.00 72.00 101 LYS A N 1
ATOM 824 C CA . LYS A 1 101 ? 13.867 4.196 22.957 1.00 72.00 101 LYS A CA 1
ATOM 825 C C . LYS A 1 101 ? 14.671 5.145 22.055 1.00 72.00 101 LYS A C 1
ATOM 827 O O . LYS A 1 101 ? 14.481 6.353 22.134 1.00 72.00 101 LYS A O 1
ATOM 832 N N . TRP A 1 102 ? 15.569 4.620 21.217 1.00 80.38 102 TRP A N 1
ATOM 833 C CA . TRP A 1 102 ? 16.327 5.413 20.243 1.00 80.38 102 TRP A CA 1
ATOM 834 C C . TRP A 1 102 ? 15.450 5.904 19.079 1.00 80.38 102 TRP A C 1
ATOM 836 O O . TRP A 1 102 ? 15.576 7.056 18.677 1.00 80.38 102 TRP A O 1
ATOM 846 N N . LEU A 1 103 ? 14.521 5.072 18.590 1.00 78.31 103 LEU A N 1
ATOM 847 C CA . LEU A 1 103 ? 13.621 5.408 17.486 1.00 78.31 103 LEU A CA 1
ATOM 848 C C . LEU A 1 103 ? 12.578 6.437 17.926 1.00 78.31 103 LEU A C 1
ATOM 850 O O . LEU A 1 103 ? 12.291 7.366 17.182 1.00 78.31 103 LEU A O 1
ATOM 854 N N . GLN A 1 104 ? 12.054 6.311 19.150 1.00 77.69 104 GLN A N 1
ATOM 855 C CA . GLN A 1 104 ? 11.178 7.333 19.733 1.00 77.69 104 GLN A CA 1
ATOM 856 C C . GLN A 1 104 ? 11.902 8.677 19.848 1.00 77.69 104 GLN A C 1
ATOM 858 O O . GLN A 1 104 ? 11.419 9.666 19.316 1.00 77.69 104 GLN A O 1
ATOM 863 N N . ARG A 1 105 ? 13.114 8.697 20.422 1.00 81.44 105 ARG A N 1
ATOM 864 C CA . ARG A 1 105 ? 13.916 9.928 20.528 1.00 81.44 105 ARG A CA 1
ATOM 865 C C . ARG A 1 105 ? 14.228 10.560 19.169 1.00 81.44 105 ARG A C 1
ATOM 867 O O . ARG A 1 105 ? 14.197 11.781 19.052 1.00 81.44 105 ARG A O 1
ATOM 874 N N . ALA A 1 106 ? 14.526 9.753 18.150 1.00 83.62 106 ALA A N 1
ATOM 875 C CA . ALA A 1 106 ? 14.782 10.247 16.799 1.00 83.62 106 ALA A CA 1
ATOM 876 C C . ALA A 1 106 ? 13.522 10.851 16.157 1.00 83.62 106 ALA A C 1
ATOM 878 O O . ALA A 1 106 ? 13.582 11.956 15.621 1.00 83.62 106 ALA A O 1
ATOM 879 N N . LEU A 1 107 ? 12.382 10.158 16.252 1.00 83.25 107 LEU A N 1
ATOM 880 C CA . LEU A 1 107 ? 11.099 10.640 15.735 1.00 83.25 107 LEU A CA 1
ATOM 881 C C . LEU A 1 107 ? 10.623 11.901 16.468 1.00 83.25 107 LEU A C 1
ATOM 883 O O . LEU A 1 107 ? 10.154 12.826 15.814 1.00 83.25 107 LEU A O 1
ATOM 887 N N . ASP A 1 108 ? 10.796 11.974 17.789 1.00 83.25 108 ASP A N 1
ATOM 888 C CA . ASP A 1 108 ? 10.437 13.148 18.593 1.00 83.25 108 ASP A CA 1
ATOM 889 C C . ASP A 1 108 ? 11.330 14.351 18.267 1.00 83.25 108 ASP A C 1
ATOM 891 O O . ASP A 1 108 ? 10.834 15.467 18.118 1.00 83.25 108 ASP A O 1
ATOM 895 N N . SER A 1 109 ? 12.638 14.134 18.086 1.00 85.12 109 SER A N 1
ATOM 896 C CA . SER A 1 109 ? 13.567 15.183 17.650 1.00 85.12 109 SER A CA 1
ATOM 897 C C . SER A 1 109 ? 13.201 15.713 16.260 1.00 85.12 109 SER A C 1
ATOM 899 O O . SER A 1 109 ? 13.127 16.923 16.051 1.00 85.12 109 SER A O 1
ATOM 901 N N . PHE A 1 110 ? 12.893 14.814 15.321 1.00 85.81 110 PHE A N 1
ATOM 902 C CA . PHE A 1 110 ? 12.476 15.179 13.969 1.00 85.81 110 PHE A CA 1
ATOM 903 C C . PHE A 1 110 ? 11.132 15.9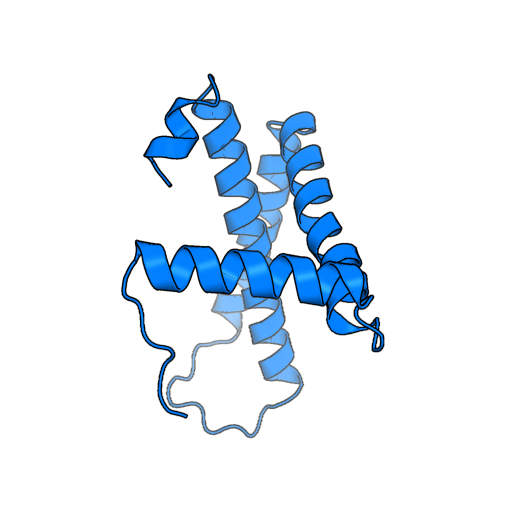19 13.951 1.00 85.81 110 PHE A C 1
ATOM 905 O O . PHE A 1 110 ? 11.026 16.978 13.334 1.00 85.81 110 PHE A O 1
ATOM 912 N N . ASN A 1 111 ? 10.131 15.418 14.681 1.00 85.50 111 ASN A N 1
ATOM 913 C CA . ASN A 1 111 ? 8.834 16.079 14.826 1.00 85.50 111 ASN A CA 1
ATOM 914 C C . ASN A 1 111 ? 8.984 17.475 15.428 1.00 85.50 111 ASN A C 1
ATOM 916 O O . ASN A 1 111 ? 8.369 18.415 14.932 1.00 85.50 111 ASN A O 1
ATOM 920 N N . ARG A 1 112 ? 9.831 17.637 16.451 1.00 84.81 112 ARG A N 1
ATOM 921 C CA . ARG A 1 112 ? 10.094 18.940 17.067 1.00 84.81 112 ARG A CA 1
ATOM 922 C C . ARG A 1 112 ? 10.764 19.907 16.090 1.00 84.81 112 ARG A C 1
ATOM 924 O O . ARG A 1 112 ? 10.354 21.061 16.017 1.00 84.81 112 ARG A O 1
ATOM 931 N N . SER A 1 113 ? 11.739 19.448 15.305 1.00 86.31 113 SER A N 1
ATOM 932 C CA . SER A 1 113 ? 12.355 20.266 14.253 1.00 86.31 113 SER A CA 1
ATOM 933 C C . SER A 1 113 ? 11.336 20.701 13.198 1.00 86.31 113 SER A C 1
ATOM 935 O O . SER A 1 113 ? 11.292 21.877 12.845 1.00 86.31 113 SER A O 1
ATOM 937 N N . LEU A 1 114 ? 10.477 19.786 12.738 1.00 85.81 114 LEU A N 1
ATOM 938 C CA . LEU A 1 114 ? 9.422 20.104 11.774 1.00 85.81 114 LEU A CA 1
ATOM 939 C C . LEU A 1 114 ? 8.385 21.081 12.340 1.00 85.81 114 LEU A C 1
ATOM 941 O O . LEU A 1 114 ? 8.006 22.021 11.649 1.00 85.81 114 LEU A O 1
ATOM 945 N N . GLN A 1 115 ? 7.960 20.905 13.594 1.00 87.00 115 GLN A N 1
ATOM 946 C CA . GLN A 1 115 ? 7.020 21.814 14.258 1.00 87.00 115 GLN A CA 1
ATOM 947 C C . GLN A 1 115 ? 7.570 23.239 14.350 1.00 87.00 115 GLN A C 1
ATOM 949 O O . GLN A 1 115 ? 6.836 24.188 14.090 1.00 87.00 115 GLN A O 1
ATOM 954 N N . ILE A 1 116 ? 8.859 23.391 14.669 1.00 85.62 116 ILE A N 1
ATOM 955 C CA . ILE A 1 116 ? 9.512 24.703 14.758 1.00 85.62 116 ILE A CA 1
ATOM 956 C C . ILE A 1 116 ? 9.631 25.347 13.372 1.00 85.62 116 ILE A C 1
ATOM 958 O O . ILE A 1 116 ? 9.314 26.523 13.223 1.00 85.62 116 ILE A O 1
ATOM 962 N N . ILE A 1 117 ? 10.048 24.586 12.353 1.00 89.19 117 ILE A N 1
ATOM 963 C CA . ILE A 1 117 ? 10.203 25.097 10.981 1.00 89.19 117 ILE A CA 1
ATOM 964 C C . ILE A 1 117 ? 8.853 25.518 10.389 1.00 89.19 117 ILE A C 1
ATOM 966 O O . ILE A 1 117 ? 8.770 26.535 9.706 1.00 89.19 117 ILE A O 1
ATOM 970 N N . MET A 1 118 ? 7.798 24.740 10.636 1.00 85.75 118 MET A N 1
ATOM 971 C CA . MET A 1 118 ? 6.477 24.968 10.044 1.00 85.75 118 MET A CA 1
ATOM 972 C C . MET A 1 118 ? 5.545 25.808 10.927 1.00 85.75 118 MET A C 1
ATOM 974 O O . MET A 1 118 ? 4.421 26.068 10.506 1.00 85.75 118 MET A O 1
ATOM 978 N N . LEU A 1 119 ? 5.977 26.213 12.133 1.00 84.38 119 LEU A N 1
ATOM 979 C CA . LEU A 1 119 ? 5.140 26.891 13.140 1.00 84.38 119 LEU A CA 1
ATOM 980 C C . LEU A 1 119 ? 3.794 26.173 13.369 1.00 84.38 119 LEU A C 1
ATOM 982 O O . LEU A 1 119 ? 2.754 26.796 13.576 1.00 84.38 119 LEU A O 1
ATOM 986 N N . ALA A 1 120 ? 3.808 24.840 13.305 1.00 83.88 120 ALA A N 1
ATOM 987 C CA . ALA A 1 120 ? 2.608 24.016 13.374 1.00 83.88 120 ALA A CA 1
ATOM 988 C C . ALA A 1 120 ? 2.348 2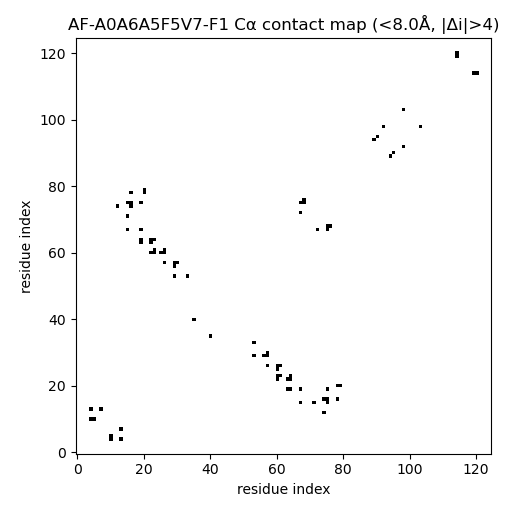3.559 14.816 1.00 83.88 120 ALA A C 1
ATOM 990 O O . ALA A 1 120 ? 3.202 22.925 15.441 1.00 83.88 120 ALA A O 1
ATOM 991 N N . VAL A 1 121 ? 1.153 23.853 15.330 1.00 80.69 121 VAL A N 1
ATOM 992 C CA . VAL A 1 121 ? 0.696 23.439 16.665 1.00 80.69 121 VAL A CA 1
ATOM 993 C C . VAL A 1 121 ? -0.095 22.129 16.537 1.00 80.69 121 VAL A C 1
ATOM 995 O O . VAL A 1 121 ? -0.872 21.983 15.590 1.00 80.69 121 VAL A O 1
ATOM 998 N N . PRO A 1 122 ? 0.105 21.142 17.432 1.00 79.50 122 PRO A N 1
ATOM 999 C CA . PRO A 1 122 ? -0.685 19.914 17.414 1.00 79.50 122 PRO A CA 1
ATOM 1000 C C . PRO A 1 122 ? -2.177 20.209 17.623 1.00 79.50 122 PRO A C 1
ATOM 1002 O O . PRO A 1 122 ? -2.533 21.115 18.371 1.00 79.50 122 PRO A O 1
ATOM 1005 N N . ALA A 1 123 ? -3.045 19.426 16.978 1.00 74.06 123 ALA A N 1
ATOM 1006 C CA . ALA A 1 123 ? -4.490 19.543 17.161 1.00 74.06 123 ALA A CA 1
ATOM 1007 C C . ALA A 1 123 ? -4.876 19.250 18.623 1.00 74.06 123 ALA A C 1
ATOM 1009 O O . ALA A 1 123 ? -4.462 18.223 19.174 1.00 74.06 123 ALA A O 1
ATOM 1010 N N . GLU A 1 124 ? -5.657 20.142 19.239 1.00 66.19 124 GLU A N 1
ATOM 1011 C CA . GLU A 1 124 ? -6.294 19.887 20.535 1.00 66.19 124 GLU A CA 1
ATOM 1012 C C . GLU A 1 124 ? -7.256 18.697 20.395 1.00 66.19 124 GLU A C 1
ATOM 1014 O O . GLU A 1 124 ? -7.977 18.582 19.402 1.00 66.19 124 GLU A O 1
ATOM 1019 N N . LYS A 1 125 ? -7.169 17.762 21.346 1.00 52.94 125 LYS A N 1
ATOM 1020 C CA . LYS A 1 125 ? -7.908 16.492 21.343 1.00 52.94 125 LYS A CA 1
ATOM 1021 C C . LYS A 1 125 ? -9.331 16.647 21.849 1.00 52.94 125 LYS A C 1
ATOM 1023 O O . LYS A 1 125 ? -9.505 17.389 22.839 1.00 52.94 125 LYS A O 1
#

Mean predicted aligned error: 10.67 Å

Radius of gyration: 20.53 Å; Cα contacts (8 Å, |Δi|>4): 43; chains: 1; bounding box: 46×38×43 Å

Organism: Perca fluviatilis (NCBI:txid8168)

Secondary structure (DSSP, 8-state):
-HHHHTTSS-HHHHHHHHHHHHHHHHHHHHHHHHHHHHH-TTS--SS---THHHHHHHHHHHHHHHHHHHH-HHHHHHHHHHHHHHHHHHIIIII-SS--HHHHHHHHHHHHHHHHHHTPPPPP-

pLDDT: mean 77.41, std 8.93, range [52.94, 89.19]

Foldseek 3Di:
DVVVCVVPPDNVLVVLLVQLVVLVVVLVVLVVVVVCCVVPVPPDDPDDDDPVVSVVSNVVSVVSNVVSCVVPVPSNVVSVVVVVVVVVVCCVPPVPPCPDPVNVVVVVVVVVVVCVVVVDDDDDD

Nearest PDB structures (foldseek):
  7epz-assembly1_B  TM=9.139E-01  e=2.589E-09  Homo sapiens
  7ccs-assembly1_B  TM=8.404E-01  e=3.067E-08  Homo sapiens
  8ida-assembly1_B  TM=8.121E-01  e=1.055E-07  Homo sapiens
  8wny-assembly1_B  TM=9.282E-01  e=2.001E-06  Homo sapiens
  6irs-assembly1_B  TM=8.738E-01  e=7.359E-07  Homo sapiens

Sequence (125 aa):
MTMLQLFVGDIYSLLNFMSFLRWLFIGVVVLGLIYLRYTKPDLPRPFKVPLFIPVVFCLTCFFMVFLSLYSDPVNTGIGFAISLTGIPAYYIFIHFNHRPKWLQRALDSFNRSLQIIMLAVPAEK